Protein AF-A0A2W2FRB0-F1 (afdb_monomer_lite)

Secondary structure (DSSP, 8-state):
------------TT-S----PPPTTPPTT-EEEEEEEEE---SSTTSPPPEEEEEEEEE---HHHHHHHHHHHHHTTSB-HHHHHHHHHHHHHHHHHHHTT-HHHHHHHHHHHHHHHHT--TTTB-HHHHHHHHHHHHHHHHHHHHHHT--S--

Radius of gyration: 20.25 Å; chains: 1; bounding box: 55×35×44 Å

Foldseek 3Di:
DDDDDDDDDQPPDDDPDGDDDPPPPDDAFDKDKDKDWDWDDDPDPVDDIDIDIDIDIDGDHALVNLLVLLVVCCVVVQAPPVLSVVLNVLSVQLVVCVVVLNLVRNLVSLVVSLVSLVPDDRNGHPPVSSVVSNVRSVVVNVVSCVVNVNDPDD

Organism: NCBI:txid2070368

Sequence (154 aa):
MDTLAGAGTIDLANEKDATFTNPADAKTGDTVHLIFEVSDSPSNPMYTSLKTYKRVVLTVVSYADLSTAVQKWADDGHLSANLAKRLLAFVDKAREQTAAGKVQSADSALRAFLNHISNADSKRVSAEAKAALAALATTLQSALREGGGIPADR

InterPro domains:
  IPR048527 Cellulose-bindi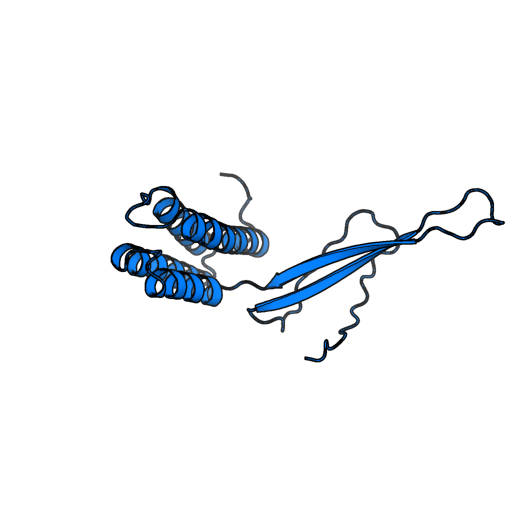ng Sde182, C-terminal domain [PF21027] (11-60)
  IPR054470 FIMAH domain [PF22888] (64-140)

pLDDT: mean 80.03, std 18.52, range [27.97, 98.31]

Structure (mmCIF, N/CA/C/O backbone):
data_AF-A0A2W2FRB0-F1
#
_entry.id   AF-A0A2W2FRB0-F1
#
loop_
_atom_site.group_PDB
_atom_site.id
_atom_site.type_symbol
_atom_site.label_atom_id
_atom_site.label_alt_id
_atom_site.label_comp_id
_atom_site.label_asym_id
_atom_site.label_entity_id
_atom_site.label_seq_id
_atom_site.pdbx_PDB_ins_code
_atom_site.Cartn_x
_atom_site.Cartn_y
_atom_site.Cartn_z
_atom_site.occupancy
_atom_site.B_iso_or_equiv
_atom_site.auth_seq_id
_atom_site.auth_comp_id
_atom_site.auth_asym_id
_atom_site.auth_atom_id
_atom_site.pdbx_PDB_model_num
ATOM 1 N N . MET A 1 1 ? 24.370 -7.596 6.520 1.00 33.62 1 MET A N 1
ATOM 2 C CA . MET A 1 1 ? 23.404 -8.165 5.563 1.00 33.62 1 MET A CA 1
ATOM 3 C C . MET A 1 1 ? 23.900 -7.769 4.198 1.00 33.62 1 MET A C 1
ATOM 5 O O . MET A 1 1 ? 23.993 -6.577 3.932 1.00 33.62 1 MET A O 1
ATOM 9 N N . ASP A 1 2 ? 24.344 -8.761 3.437 1.00 28.16 2 ASP A N 1
ATOM 10 C CA . ASP A 1 2 ? 25.028 -8.559 2.169 1.00 28.16 2 ASP A CA 1
ATOM 11 C C . ASP A 1 2 ? 24.029 -8.177 1.082 1.00 28.16 2 ASP A C 1
ATOM 13 O O . ASP A 1 2 ? 23.063 -8.890 0.811 1.00 28.16 2 ASP A O 1
ATOM 17 N N . THR A 1 3 ? 24.265 -7.020 0.475 1.00 27.97 3 THR A N 1
ATOM 18 C CA . THR A 1 3 ? 23.572 -6.567 -0.725 1.00 27.97 3 THR A CA 1
ATOM 19 C C . THR A 1 3 ? 24.059 -7.421 -1.894 1.00 27.97 3 THR A C 1
ATOM 21 O O . THR A 1 3 ? 25.197 -7.270 -2.338 1.00 27.97 3 THR A O 1
ATOM 24 N N . LEU A 1 4 ? 23.225 -8.329 -2.400 1.00 29.14 4 LEU A N 1
ATOM 25 C CA . LEU A 1 4 ? 23.502 -9.011 -3.664 1.00 29.14 4 LEU A CA 1
ATOM 26 C C . LEU A 1 4 ? 23.280 -8.009 -4.804 1.00 29.14 4 LEU A C 1
ATOM 28 O O . LEU A 1 4 ? 22.154 -7.599 -5.077 1.00 29.14 4 LEU A O 1
ATOM 32 N N . ALA A 1 5 ? 24.368 -7.580 -5.442 1.00 27.97 5 ALA A N 1
ATOM 33 C CA . ALA A 1 5 ? 24.319 -6.731 -6.623 1.00 27.97 5 ALA A CA 1
ATOM 34 C C . ALA A 1 5 ? 23.812 -7.548 -7.822 1.00 27.97 5 ALA A C 1
ATOM 36 O O . ALA A 1 5 ? 24.571 -8.276 -8.457 1.00 27.97 5 ALA A O 1
ATOM 37 N N . GLY A 1 6 ? 22.523 -7.430 -8.134 1.00 33.38 6 GLY A N 1
ATOM 38 C CA . GLY A 1 6 ? 22.012 -7.785 -9.453 1.00 33.38 6 GLY A CA 1
ATOM 39 C C . GLY A 1 6 ? 22.372 -6.672 -10.435 1.00 33.38 6 GLY A C 1
ATOM 40 O O . GLY A 1 6 ? 21.864 -5.561 -10.314 1.00 33.38 6 GLY A O 1
ATOM 41 N N . ALA A 1 7 ? 23.265 -6.945 -11.386 1.00 34.19 7 ALA A N 1
ATOM 42 C CA . ALA A 1 7 ? 23.528 -6.041 -12.500 1.00 34.19 7 ALA A CA 1
ATOM 43 C C . ALA A 1 7 ? 22.535 -6.354 -13.628 1.00 34.19 7 ALA A C 1
ATOM 45 O O . ALA A 1 7 ? 22.689 -7.341 -14.344 1.00 34.19 7 ALA A O 1
ATOM 46 N N . GLY A 1 8 ? 21.496 -5.532 -13.755 1.00 39.41 8 GLY A N 1
ATOM 47 C CA . GLY A 1 8 ? 20.680 -5.458 -14.963 1.00 39.41 8 GLY A CA 1
ATOM 48 C C . GLY A 1 8 ? 21.203 -4.332 -15.846 1.00 39.41 8 GLY A C 1
ATOM 49 O O . GLY A 1 8 ? 21.434 -3.225 -15.361 1.00 39.41 8 GLY A O 1
ATOM 50 N N . THR A 1 9 ? 21.405 -4.597 -17.132 1.00 34.38 9 THR A N 1
ATOM 51 C CA . THR A 1 9 ? 21.722 -3.542 -18.097 1.00 34.38 9 THR A CA 1
ATOM 52 C C . THR A 1 9 ? 20.455 -2.730 -18.345 1.00 34.38 9 THR A C 1
ATOM 54 O O . THR A 1 9 ? 19.494 -3.244 -18.914 1.00 34.38 9 THR A O 1
ATOM 57 N 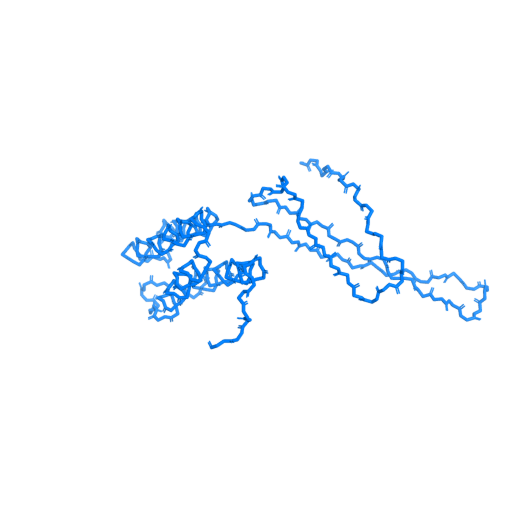N . ILE A 1 10 ? 20.431 -1.469 -17.913 1.00 43.38 10 ILE A N 1
ATOM 58 C CA . ILE A 1 10 ? 19.469 -0.497 -18.435 1.00 43.38 10 ILE A CA 1
ATOM 59 C C . ILE A 1 10 ? 20.053 -0.015 -19.763 1.00 43.38 10 ILE A C 1
ATOM 61 O O . ILE A 1 10 ? 20.961 0.813 -19.778 1.00 43.38 10 ILE A O 1
ATOM 65 N N . ASP A 1 11 ? 19.575 -0.581 -20.869 1.00 43.97 11 ASP A N 1
ATOM 66 C CA . ASP A 1 11 ? 19.958 -0.154 -22.217 1.00 43.97 11 ASP A CA 1
ATOM 67 C C . ASP A 1 11 ? 19.149 1.090 -22.615 1.00 43.97 11 ASP A C 1
ATOM 69 O O . ASP A 1 11 ? 18.214 1.044 -23.409 1.00 43.97 11 ASP A O 1
ATOM 73 N N . LEU A 1 12 ? 19.454 2.208 -21.956 1.00 47.78 12 LEU A N 1
ATOM 74 C CA . LEU A 1 12 ? 18.978 3.541 -22.317 1.00 47.78 12 LEU A CA 1
ATOM 75 C C . LEU A 1 12 ? 20.205 4.411 -22.547 1.00 47.78 12 LEU A C 1
ATOM 77 O O . LEU A 1 12 ? 20.577 5.242 -21.717 1.00 47.78 12 LEU A O 1
ATOM 81 N N . ALA A 1 13 ? 20.893 4.179 -23.661 1.00 44.47 13 ALA A N 1
ATOM 82 C CA . ALA A 1 13 ? 21.951 5.075 -24.087 1.00 44.47 13 ALA A CA 1
ATOM 83 C C . ALA A 1 13 ? 21.342 6.460 -24.393 1.00 44.47 13 ALA A C 1
ATOM 85 O O . ALA A 1 13 ? 20.734 6.664 -25.438 1.00 44.47 13 ALA A O 1
ATOM 86 N N . ASN A 1 14 ? 21.551 7.417 -23.482 1.00 56.47 14 ASN A N 1
ATOM 87 C CA . ASN A 1 14 ? 21.300 8.857 -23.649 1.00 56.47 14 ASN A CA 1
ATOM 88 C C . ASN A 1 14 ? 19.836 9.336 -23.693 1.00 56.47 14 ASN A C 1
ATOM 90 O O . ASN A 1 14 ? 19.564 10.377 -24.295 1.00 56.47 14 ASN A O 1
ATOM 94 N N . GLU A 1 15 ? 18.898 8.661 -23.028 1.00 59.00 15 GLU A N 1
ATOM 95 C CA . GLU 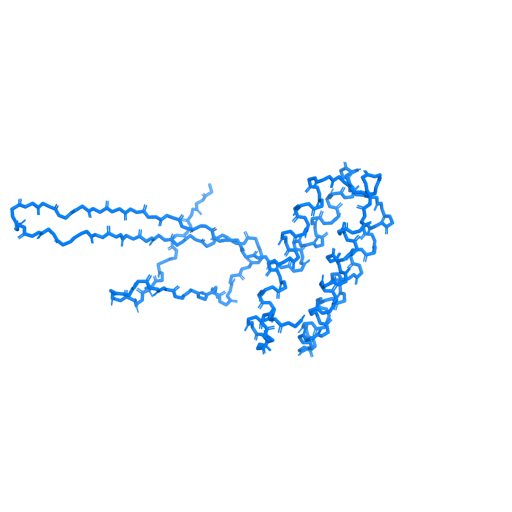A 1 15 ? 17.541 9.202 -22.865 1.00 59.00 15 GLU A CA 1
ATOM 96 C C . GLU A 1 15 ? 17.337 9.855 -21.494 1.00 59.00 15 GLU A C 1
ATOM 98 O O . GLU A 1 15 ? 17.790 9.364 -20.462 1.00 59.00 15 GLU A O 1
ATOM 103 N N . LYS A 1 16 ? 16.648 11.005 -21.489 1.00 64.00 16 LYS A N 1
ATOM 104 C CA . LYS A 1 16 ? 16.302 11.742 -20.261 1.00 64.00 16 LYS A CA 1
ATOM 105 C C . LYS A 1 16 ? 15.250 11.021 -19.410 1.00 64.00 16 LYS A C 1
ATOM 107 O O . LYS A 1 16 ? 15.140 11.303 -18.220 1.00 64.00 16 LYS A O 1
ATOM 112 N N . ASP A 1 17 ? 14.488 10.122 -20.030 1.00 65.88 17 ASP A N 1
ATOM 113 C CA . ASP A 1 17 ? 13.404 9.364 -19.418 1.00 65.88 17 ASP A CA 1
ATOM 114 C C . ASP A 1 17 ? 13.786 7.876 -19.405 1.00 65.88 17 ASP A C 1
ATOM 116 O O . ASP A 1 17 ? 14.324 7.356 -20.380 1.00 65.88 17 ASP A O 1
ATOM 120 N N . ALA A 1 18 ? 13.518 7.186 -18.293 1.00 64.56 18 ALA A N 1
ATOM 121 C CA . ALA A 1 18 ? 13.817 5.768 -18.132 1.00 64.56 18 ALA A CA 1
ATOM 122 C C . ALA A 1 18 ? 12.634 5.029 -17.519 1.00 64.56 18 ALA A C 1
ATOM 124 O O . ALA A 1 18 ? 12.083 5.461 -16.507 1.00 64.56 18 ALA A O 1
ATOM 125 N N . THR A 1 19 ? 12.267 3.893 -18.113 1.00 63.06 19 THR A N 1
ATOM 126 C CA . THR A 1 19 ? 11.247 2.999 -17.555 1.00 63.06 19 THR A CA 1
ATOM 127 C C . THR A 1 19 ? 11.929 1.788 -16.940 1.00 63.06 19 THR A C 1
ATOM 129 O O . THR A 1 19 ? 12.777 1.158 -17.568 1.00 63.06 19 THR A O 1
ATOM 132 N N . PHE A 1 20 ? 11.548 1.452 -15.712 1.00 69.81 20 PHE A N 1
ATOM 133 C CA . PHE A 1 20 ? 12.010 0.258 -15.019 1.00 69.81 20 PHE A CA 1
ATOM 134 C C . PHE A 1 20 ? 10.815 -0.643 -14.726 1.00 69.81 20 PHE A C 1
ATOM 136 O O . PHE A 1 20 ? 9.811 -0.189 -14.183 1.00 69.81 20 PHE A O 1
ATOM 143 N N . THR A 1 21 ? 10.931 -1.921 -15.075 1.00 67.81 21 THR A N 1
ATOM 144 C CA . THR A 1 21 ? 9.956 -2.941 -14.684 1.00 67.81 21 THR A CA 1
ATOM 145 C C . THR A 1 21 ? 10.560 -3.756 -13.555 1.00 67.81 21 THR A C 1
ATOM 147 O O . THR A 1 21 ? 11.685 -4.240 -13.687 1.00 67.81 21 THR A O 1
ATOM 150 N N . ASN A 1 22 ? 9.824 -3.914 -12.453 1.00 68.44 22 ASN A N 1
ATOM 151 C CA . ASN A 1 22 ? 10.261 -4.793 -11.373 1.00 68.44 22 ASN A CA 1
ATOM 152 C C . ASN A 1 22 ? 10.513 -6.211 -11.925 1.00 68.44 22 ASN A C 1
ATOM 154 O O . ASN A 1 22 ? 9.694 -6.700 -12.709 1.00 68.44 22 ASN A O 1
ATOM 158 N N . PRO A 1 23 ? 11.610 -6.878 -11.522 1.00 65.56 23 PRO A N 1
ATOM 159 C CA . PRO A 1 23 ? 11.861 -8.267 -11.884 1.00 65.56 23 PRO A CA 1
ATOM 160 C C . PRO A 1 23 ? 10.657 -9.150 -11.547 1.00 65.56 23 PRO A C 1
ATOM 162 O O . PRO A 1 23 ? 10.000 -8.945 -10.527 1.00 65.56 23 PRO A O 1
ATOM 165 N N . ALA A 1 24 ? 10.364 -10.142 -12.391 1.00 58.66 24 ALA A N 1
ATOM 166 C CA . ALA A 1 24 ? 9.207 -11.021 -12.198 1.00 58.66 24 ALA A CA 1
ATOM 167 C C . ALA A 1 24 ? 9.285 -11.847 -10.899 1.00 58.66 24 ALA A C 1
ATOM 169 O O . ALA A 1 24 ? 8.265 -12.302 -10.387 1.00 58.66 24 ALA A O 1
ATOM 170 N N . ASP A 1 25 ? 10.494 -12.044 -10.377 1.00 65.38 25 ASP A N 1
ATOM 171 C CA . ASP A 1 25 ? 10.788 -12.725 -9.123 1.00 65.38 25 ASP A CA 1
ATOM 172 C C . ASP A 1 25 ? 10.929 -11.774 -7.925 1.00 65.38 25 ASP A C 1
ATOM 174 O O . ASP A 1 25 ? 11.123 -12.256 -6.807 1.00 65.38 25 ASP A O 1
ATOM 178 N N . ALA A 1 26 ? 10.800 -10.456 -8.130 1.00 67.38 26 ALA A N 1
ATOM 179 C CA . ALA A 1 26 ? 10.838 -9.477 -7.054 1.00 67.38 26 ALA A CA 1
ATOM 180 C C . ALA A 1 26 ? 9.676 -9.720 -6.088 1.00 67.38 26 ALA A C 1
ATOM 182 O O . ALA A 1 26 ? 8.497 -9.743 -6.459 1.00 67.38 26 ALA A O 1
ATOM 183 N N . LYS A 1 27 ? 10.021 -9.922 -4.822 1.00 65.00 27 LYS A N 1
ATOM 184 C CA . LYS A 1 27 ? 9.081 -10.252 -3.763 1.00 65.00 27 LYS A CA 1
ATOM 185 C C . LYS A 1 27 ? 8.642 -8.999 -3.039 1.00 65.00 27 LYS A C 1
ATOM 187 O O . LYS A 1 27 ? 9.295 -7.965 -3.018 1.00 65.00 27 LYS A O 1
ATOM 192 N N . THR A 1 28 ? 7.494 -9.130 -2.400 1.00 62.53 28 THR A N 1
ATOM 193 C CA . THR A 1 28 ? 7.006 -8.165 -1.422 1.00 62.53 28 THR A CA 1
ATOM 194 C C . THR A 1 28 ? 8.080 -7.844 -0.381 1.00 62.53 28 THR A C 1
ATOM 196 O O . THR A 1 28 ? 8.661 -8.761 0.197 1.00 62.53 28 THR A O 1
ATOM 199 N N . GLY A 1 29 ? 8.315 -6.554 -0.140 1.00 63.69 29 GLY A N 1
ATOM 200 C CA . GLY A 1 29 ? 9.342 -6.062 0.775 1.00 63.69 29 GLY A CA 1
ATOM 201 C C . GLY A 1 29 ? 10.735 -5.924 0.154 1.00 63.69 29 GLY A C 1
ATOM 202 O O . GLY A 1 29 ? 11.597 -5.302 0.778 1.00 63.69 29 GLY A O 1
ATOM 203 N N . ASP A 1 30 ? 10.959 -6.426 -1.065 1.00 75.06 30 ASP A N 1
ATOM 204 C CA . ASP A 1 30 ? 12.234 -6.239 -1.753 1.00 75.06 30 ASP A CA 1
ATOM 205 C C . ASP A 1 30 ? 12.453 -4.760 -2.081 1.00 75.06 30 ASP A C 1
ATOM 207 O O . ASP A 1 30 ? 11.534 -4.016 -2.446 1.00 75.06 30 ASP A O 1
ATOM 211 N N . THR A 1 31 ? 13.708 -4.332 -1.966 1.00 79.62 31 THR A N 1
ATOM 212 C CA . THR A 1 31 ? 14.136 -2.985 -2.333 1.00 79.62 31 THR A CA 1
ATOM 213 C C . THR A 1 31 ? 14.899 -3.012 -3.644 1.00 79.62 31 THR A C 1
ATOM 215 O O . THR A 1 31 ? 15.950 -3.646 -3.741 1.00 79.62 31 THR A O 1
ATOM 218 N N . VAL A 1 32 ? 14.423 -2.258 -4.628 1.00 78.69 32 VAL A N 1
ATOM 219 C CA . VAL A 1 32 ? 15.145 -2.021 -5.876 1.00 78.69 32 VAL A CA 1
ATOM 220 C C . VAL A 1 32 ? 15.885 -0.693 -5.773 1.00 78.69 32 VAL A C 1
ATOM 222 O O . VAL A 1 32 ? 15.291 0.352 -5.506 1.00 78.69 32 VAL A O 1
ATOM 225 N N . HIS A 1 33 ? 17.194 -0.727 -6.002 1.00 80.44 33 HIS A N 1
ATOM 226 C CA . HIS A 1 33 ? 18.042 0.459 -6.035 1.00 80.44 33 HIS A CA 1
ATOM 227 C C . HIS A 1 33 ? 18.379 0.804 -7.485 1.00 80.44 33 HIS A C 1
ATOM 229 O O . HIS A 1 33 ? 19.115 0.070 -8.138 1.00 80.44 33 HIS A O 1
ATOM 235 N N . LEU A 1 34 ? 17.884 1.941 -7.967 1.00 78.88 34 LEU A N 1
ATOM 236 C CA . LEU A 1 34 ? 18.266 2.498 -9.262 1.00 78.88 34 LEU A CA 1
ATOM 237 C C . LEU A 1 34 ? 19.325 3.578 -9.034 1.00 78.88 34 LEU A C 1
ATOM 239 O O . LEU A 1 34 ? 19.119 4.503 -8.241 1.00 78.88 34 LEU A O 1
ATOM 243 N N . ILE A 1 35 ? 20.469 3.453 -9.703 1.00 82.88 35 ILE A N 1
ATOM 244 C CA . ILE A 1 35 ? 21.559 4.431 -9.646 1.00 82.88 35 ILE A CA 1
ATOM 245 C C . ILE A 1 35 ? 21.682 5.065 -11.025 1.00 82.88 35 ILE A C 1
ATOM 247 O O . ILE A 1 35 ? 22.006 4.389 -11.996 1.00 82.88 35 ILE A O 1
ATOM 251 N N . PHE A 1 36 ? 21.439 6.368 -11.088 1.00 78.81 36 PHE A N 1
ATOM 252 C CA . PHE A 1 36 ? 21.613 7.171 -12.289 1.00 78.81 36 PHE A CA 1
ATOM 253 C C . PHE A 1 36 ? 22.937 7.918 -12.190 1.00 78.81 36 PHE A C 1
ATOM 255 O O . PHE A 1 36 ? 23.128 8.698 -11.254 1.00 78.81 36 PHE A O 1
ATOM 262 N N . GLU A 1 37 ? 23.836 7.680 -13.139 1.00 82.38 37 GLU A N 1
ATOM 263 C CA . GLU A 1 37 ? 25.012 8.516 -13.370 1.00 82.38 37 GLU A CA 1
ATOM 264 C C . GLU A 1 37 ? 24.666 9.532 -14.460 1.00 82.38 37 GLU A C 1
ATOM 266 O O . GLU A 1 37 ? 24.248 9.163 -15.554 1.00 82.38 37 GLU A O 1
ATOM 271 N N . VAL A 1 38 ? 24.838 10.814 -14.158 1.00 77.44 38 VAL A N 1
ATOM 272 C CA . VAL A 1 38 ? 24.737 11.901 -15.130 1.00 77.44 38 VAL A CA 1
ATOM 273 C C . VAL A 1 38 ? 26.124 12.501 -15.276 1.00 77.44 38 VAL A C 1
ATOM 275 O O . VAL A 1 38 ? 26.671 13.020 -14.301 1.00 77.44 38 VAL A O 1
ATOM 278 N N . SER A 1 39 ? 26.692 12.425 -16.475 1.00 79.56 39 SER A N 1
ATOM 279 C CA . SER A 1 39 ? 27.949 13.087 -16.817 1.00 79.56 39 SER A CA 1
ATOM 280 C C . SER A 1 39 ? 27.692 14.320 -17.673 1.00 79.56 39 SER A C 1
ATOM 282 O O . SER A 1 39 ? 26.844 14.280 -18.567 1.00 79.56 39 SER A O 1
ATOM 284 N N . ASP A 1 40 ? 28.439 15.397 -17.450 1.00 79.06 40 ASP A N 1
ATOM 285 C CA . ASP A 1 40 ? 28.498 16.480 -18.427 1.00 79.06 40 ASP A CA 1
ATOM 286 C C . ASP A 1 40 ? 29.397 16.112 -19.624 1.00 79.06 40 ASP A C 1
ATOM 288 O O . ASP A 1 40 ? 30.206 15.182 -19.581 1.00 79.06 40 ASP A O 1
ATOM 292 N N . SER A 1 41 ? 29.219 16.842 -20.727 1.00 76.69 41 SER A N 1
ATOM 293 C CA . SER A 1 41 ? 30.129 16.812 -21.872 1.00 76.69 41 SER A CA 1
ATOM 294 C C . SER A 1 41 ? 30.887 18.140 -21.888 1.00 76.69 41 SER A C 1
ATOM 296 O O . SER A 1 41 ? 30.365 19.116 -22.441 1.00 76.69 41 SER A O 1
ATOM 298 N N . PRO A 1 42 ? 32.069 18.233 -21.250 1.00 72.56 42 PRO A N 1
ATOM 299 C CA . PRO A 1 42 ? 32.785 19.495 -21.134 1.00 72.56 42 PRO A CA 1
ATOM 300 C C . PRO A 1 42 ? 33.155 20.029 -22.521 1.00 72.56 42 PRO A C 1
ATOM 302 O O . PRO A 1 42 ? 33.634 19.300 -23.388 1.00 72.56 42 PRO A O 1
ATOM 305 N N . SER A 1 43 ? 32.945 21.328 -22.736 1.00 74.56 43 SER A N 1
ATOM 306 C CA . SER A 1 43 ? 33.231 21.996 -24.014 1.00 74.56 43 SER A CA 1
ATOM 307 C C . SER A 1 43 ? 34.727 22.112 -24.322 1.00 74.56 43 SER A C 1
ATOM 309 O O . SER A 1 43 ? 35.104 22.321 -25.473 1.00 74.56 43 SER A O 1
ATOM 311 N N . ASN A 1 44 ? 35.584 21.967 -23.307 1.00 73.31 44 ASN A N 1
ATOM 312 C CA . ASN A 1 44 ? 37.031 21.914 -23.452 1.00 73.31 44 ASN A CA 1
ATOM 313 C C . ASN A 1 44 ? 37.537 20.519 -23.026 1.00 73.31 44 ASN A C 1
ATOM 315 O O . ASN A 1 44 ? 37.380 20.157 -21.858 1.00 73.31 44 ASN A O 1
ATOM 319 N N . PRO A 1 45 ? 38.184 19.761 -23.933 1.00 71.12 45 PRO A N 1
ATOM 320 C CA . PRO A 1 45 ? 38.650 18.398 -23.675 1.00 71.12 45 PRO A CA 1
ATOM 321 C C . PRO A 1 45 ? 39.802 18.307 -22.658 1.00 71.12 45 PRO A C 1
ATOM 323 O O . PRO A 1 45 ? 40.177 17.203 -22.274 1.00 71.12 45 PRO A O 1
ATOM 326 N N . MET A 1 46 ? 40.375 19.433 -22.211 1.00 76.19 46 MET A N 1
ATOM 327 C CA . MET A 1 46 ? 41.324 19.453 -21.089 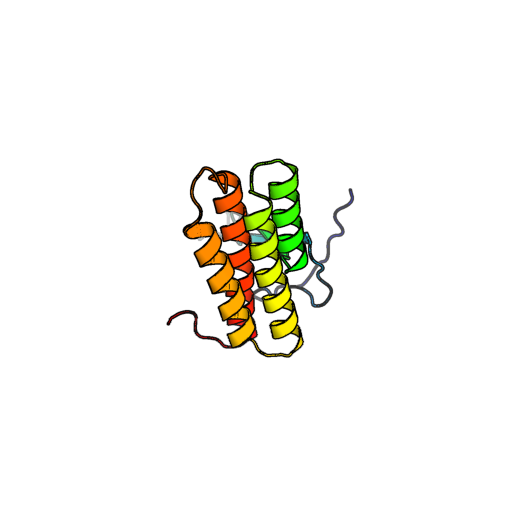1.00 76.19 46 MET A CA 1
ATOM 328 C C . MET A 1 46 ? 40.663 19.270 -19.715 1.00 76.19 46 MET A C 1
ATOM 330 O O . MET A 1 46 ? 41.376 19.001 -18.749 1.00 76.19 46 MET A O 1
ATOM 334 N N . TYR A 1 47 ? 39.341 19.424 -19.596 1.00 66.19 47 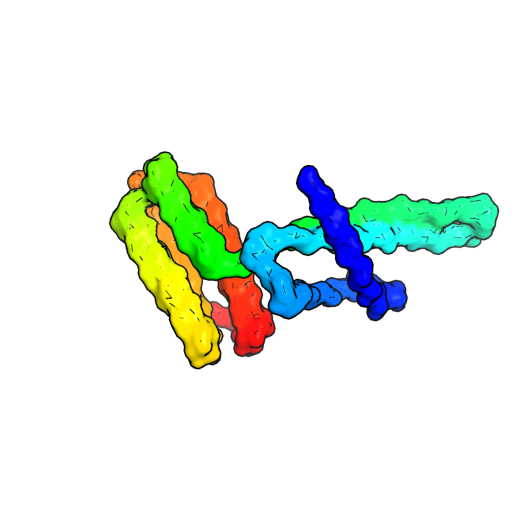TYR A N 1
ATOM 335 C CA . TYR A 1 47 ? 38.635 19.199 -18.335 1.00 66.19 47 TYR A CA 1
ATOM 336 C C . TYR A 1 47 ? 38.029 17.800 -18.280 1.00 66.19 47 TYR A C 1
ATOM 338 O O . TYR A 1 47 ? 37.488 17.291 -19.261 1.00 66.19 47 TYR A O 1
ATOM 346 N N . THR A 1 48 ? 38.095 17.185 -17.103 1.00 75.31 48 THR A N 1
ATOM 347 C CA . THR A 1 48 ? 37.419 15.922 -16.814 1.00 75.31 48 THR A CA 1
ATOM 348 C C . THR A 1 48 ? 35.913 16.139 -16.727 1.00 75.31 48 THR A C 1
ATOM 350 O O . THR A 1 48 ? 35.461 17.120 -16.139 1.00 75.31 48 THR A O 1
ATOM 353 N N . SER A 1 49 ? 35.138 15.192 -17.257 1.00 78.56 49 SER A N 1
ATOM 354 C CA . SER A 1 49 ? 33.683 15.184 -17.104 1.00 78.56 49 SER A CA 1
ATOM 355 C C . SER A 1 49 ? 33.290 15.133 -15.624 1.00 78.56 49 SER A C 1
ATOM 357 O O . SER A 1 49 ? 33.755 14.253 -14.887 1.00 78.56 49 SER A O 1
ATOM 359 N N . LEU A 1 50 ? 32.402 16.024 -15.197 1.00 79.69 50 LEU A N 1
ATOM 360 C CA . LEU A 1 50 ? 31.743 15.963 -13.903 1.00 79.69 50 LEU A CA 1
ATOM 361 C C . LEU A 1 50 ? 30.684 14.866 -13.927 1.00 79.69 50 LEU A C 1
ATOM 363 O O . LEU A 1 50 ? 29.795 14.863 -14.773 1.00 79.69 50 LEU A O 1
ATOM 367 N N . LYS A 1 51 ? 30.760 13.960 -12.951 1.00 82.06 51 LYS A N 1
ATOM 368 C CA . LYS A 1 51 ? 29.768 12.904 -12.738 1.00 82.06 51 LYS A CA 1
ATOM 369 C C . LYS A 1 51 ? 28.925 13.219 -11.511 1.00 82.06 51 LYS A C 1
ATOM 371 O O . LYS A 1 51 ? 29.461 13.459 -10.431 1.00 82.06 51 LYS A O 1
ATOM 376 N N . THR A 1 52 ? 27.609 13.169 -11.664 1.00 81.25 52 THR A N 1
ATOM 377 C CA . THR A 1 52 ? 26.643 13.256 -10.568 1.00 81.25 52 THR A CA 1
ATOM 378 C C . THR A 1 52 ? 25.872 11.954 -10.472 1.00 81.25 52 THR A C 1
ATOM 380 O O . THR A 1 52 ? 25.345 11.474 -11.470 1.00 81.25 52 THR A O 1
ATOM 383 N N . TYR A 1 53 ? 25.749 11.414 -9.261 1.00 83.00 53 TYR A N 1
ATOM 384 C CA . TYR A 1 53 ? 24.965 10.210 -9.013 1.00 83.00 53 TYR A CA 1
ATOM 385 C C . TYR A 1 53 ? 23.661 10.550 -8.294 1.00 83.00 53 TYR A C 1
ATOM 387 O O . TYR A 1 53 ? 23.649 11.312 -7.321 1.00 83.00 53 TYR A O 1
ATOM 395 N N . LYS A 1 54 ? 22.557 9.954 -8.738 1.00 80.44 54 LYS A N 1
ATOM 396 C CA . LYS A 1 54 ? 21.269 9.981 -8.039 1.00 80.44 54 LYS A CA 1
ATOM 397 C C . LYS A 1 54 ? 20.824 8.556 -7.756 1.00 80.44 54 LYS A C 1
ATOM 399 O O . LYS A 1 54 ? 20.813 7.715 -8.647 1.00 80.44 54 LYS A O 1
ATOM 404 N N . ARG A 1 55 ? 20.453 8.294 -6.502 1.00 82.00 55 ARG A N 1
ATOM 405 C CA . ARG A 1 55 ? 19.922 7.001 -6.066 1.00 82.00 55 ARG A CA 1
ATOM 406 C C . ARG A 1 55 ? 18.420 7.112 -5.855 1.00 82.00 55 ARG A C 1
ATOM 408 O O . ARG A 1 55 ? 17.988 7.909 -5.025 1.00 82.00 55 ARG A O 1
ATOM 415 N N . VAL A 1 56 ? 17.659 6.274 -6.545 1.00 78.56 56 VAL A N 1
ATOM 416 C CA . VAL A 1 56 ? 16.235 6.045 -6.291 1.00 78.56 56 VAL A CA 1
ATOM 417 C C . VAL A 1 56 ? 16.099 4.686 -5.614 1.00 78.56 56 VAL A C 1
ATOM 419 O O . VAL A 1 56 ? 16.684 3.704 -6.066 1.00 78.56 56 VAL A O 1
ATOM 422 N N . VAL A 1 57 ? 15.369 4.640 -4.502 1.00 79.38 57 VAL A N 1
ATOM 423 C CA . VAL A 1 57 ? 15.079 3.401 -3.771 1.00 79.38 57 VAL A CA 1
ATOM 424 C C . VAL A 1 57 ? 13.584 3.153 -3.882 1.00 79.38 57 VAL A C 1
ATOM 426 O O . VAL A 1 57 ? 12.790 3.981 -3.441 1.00 79.38 57 VAL A O 1
ATOM 429 N N . LEU A 1 58 ? 13.219 2.038 -4.502 1.00 74.19 58 LEU A N 1
ATOM 430 C CA . LEU A 1 58 ? 11.843 1.586 -4.664 1.00 74.19 58 LEU A CA 1
ATOM 431 C C . LEU A 1 58 ? 11.621 0.387 -3.748 1.00 74.19 58 LEU A C 1
ATOM 433 O O . LEU A 1 58 ? 12.499 -0.464 -3.627 1.00 74.19 58 LEU A O 1
ATOM 437 N N . THR A 1 59 ? 10.449 0.296 -3.132 1.00 73.38 59 THR A N 1
ATOM 438 C CA . THR A 1 59 ? 10.049 -0.877 -2.348 1.00 73.38 59 THR A CA 1
ATOM 439 C C . THR A 1 59 ? 8.887 -1.555 -3.047 1.00 73.38 59 THR A C 1
ATOM 441 O O . THR A 1 59 ? 7.893 -0.905 -3.377 1.00 73.38 59 THR A O 1
ATOM 444 N N . VAL A 1 60 ? 9.013 -2.858 -3.281 1.00 73.94 60 VAL A N 1
ATOM 445 C CA . VAL A 1 60 ? 7.940 -3.672 -3.846 1.00 73.94 60 VAL A CA 1
ATOM 446 C C . VAL A 1 60 ? 6.872 -3.860 -2.777 1.00 73.94 60 VAL A C 1
ATOM 448 O O . VAL A 1 60 ? 7.123 -4.498 -1.756 1.00 73.94 60 VAL A O 1
ATOM 451 N N . VAL A 1 61 ? 5.682 -3.304 -3.013 1.00 74.75 61 VAL A N 1
ATOM 452 C CA . VAL A 1 61 ? 4.545 -3.415 -2.091 1.00 74.75 61 VAL A CA 1
ATOM 453 C C . VAL A 1 61 ? 3.523 -4.437 -2.574 1.00 74.75 61 VAL A C 1
ATOM 455 O O . VAL A 1 61 ? 3.271 -4.558 -3.773 1.00 74.75 61 VAL A O 1
ATOM 458 N N . SER A 1 62 ? 2.882 -5.146 -1.646 1.00 83.75 62 SER A N 1
ATOM 459 C CA . SER A 1 62 ? 1.755 -6.035 -1.956 1.00 83.75 62 SER A CA 1
ATOM 460 C C . SER A 1 62 ? 0.569 -5.864 -1.010 1.00 83.75 62 SER A C 1
ATOM 462 O O . SER A 1 62 ? 0.632 -5.178 0.010 1.00 83.75 62 SER A O 1
ATOM 464 N N . TYR A 1 63 ? -0.537 -6.542 -1.328 1.00 89.19 63 TYR A N 1
ATOM 465 C CA . TYR A 1 63 ? -1.680 -6.642 -0.419 1.00 89.19 63 TYR A CA 1
ATOM 466 C C . TYR A 1 63 ? -1.294 -7.214 0.953 1.00 89.19 63 TYR A C 1
ATOM 468 O O . TYR A 1 63 ? -1.904 -6.838 1.949 1.00 89.19 63 TYR A O 1
ATOM 476 N N . ALA A 1 64 ? -0.276 -8.082 1.026 1.00 86.56 64 ALA A N 1
ATOM 477 C CA . ALA A 1 64 ? 0.201 -8.620 2.297 1.00 86.56 64 ALA A CA 1
ATOM 478 C C . ALA A 1 64 ? 0.856 -7.538 3.169 1.00 86.56 64 ALA A C 1
ATOM 480 O O . ALA A 1 64 ? 0.650 -7.546 4.383 1.00 86.56 64 ALA A O 1
ATOM 481 N N . ASP A 1 65 ? 1.564 -6.572 2.574 1.00 86.94 65 ASP A N 1
ATOM 482 C CA . ASP A 1 65 ? 2.120 -5.434 3.320 1.00 86.94 65 ASP A CA 1
ATOM 483 C C . ASP A 1 65 ? 1.019 -4.540 3.860 1.00 86.94 65 ASP A C 1
ATOM 485 O O . ASP A 1 65 ? 1.066 -4.129 5.017 1.00 86.94 65 ASP A O 1
ATOM 489 N N . LEU A 1 66 ? 0.001 -4.260 3.040 1.00 93.00 66 LEU A N 1
ATOM 490 C CA . LEU A 1 66 ? -1.123 -3.440 3.470 1.00 93.00 66 LEU A CA 1
ATOM 491 C C . LEU A 1 66 ? -1.887 -4.121 4.613 1.00 93.00 66 LEU A C 1
ATOM 493 O O . LEU A 1 66 ? -2.188 -3.468 5.610 1.00 93.00 66 LEU A O 1
ATOM 497 N N . SER A 1 67 ? -2.138 -5.431 4.522 1.00 94.12 67 SER A N 1
ATOM 498 C CA . SER A 1 67 ? -2.750 -6.200 5.615 1.00 94.12 67 SER A CA 1
ATOM 499 C C . SER A 1 67 ? -1.882 -6.213 6.875 1.00 94.12 67 SER A C 1
ATOM 501 O O . SER A 1 67 ? -2.388 -5.950 7.965 1.00 94.12 67 SER A O 1
ATOM 503 N N . THR A 1 68 ? -0.575 -6.453 6.734 1.00 94.00 68 THR A N 1
ATOM 504 C CA . THR A 1 68 ? 0.385 -6.432 7.851 1.00 94.00 68 THR A CA 1
ATOM 505 C C . THR A 1 68 ? 0.420 -5.064 8.524 1.00 94.00 68 THR A C 1
ATOM 507 O O . THR A 1 68 ? 0.386 -4.980 9.748 1.00 94.00 68 THR A O 1
ATOM 510 N N . ALA A 1 69 ? 0.429 -3.982 7.746 1.00 93.94 69 ALA A N 1
ATOM 511 C CA . ALA A 1 69 ? 0.412 -2.625 8.269 1.00 93.94 69 ALA A CA 1
ATOM 512 C C . ALA A 1 69 ? -0.896 -2.321 9.012 1.00 93.94 69 ALA A C 1
ATOM 514 O O . ALA A 1 69 ? -0.857 -1.738 10.092 1.00 93.94 69 ALA A O 1
ATOM 515 N N . VAL A 1 70 ? -2.052 -2.737 8.475 1.00 97.31 70 VAL A N 1
ATOM 516 C CA . VAL A 1 70 ? -3.345 -2.576 9.161 1.00 97.31 70 VAL A CA 1
ATOM 517 C C . VAL A 1 70 ? -3.337 -3.305 10.503 1.00 97.31 70 VAL A C 1
ATOM 519 O O . VAL A 1 70 ? -3.758 -2.724 11.501 1.00 97.31 70 VAL A O 1
ATOM 522 N N . GLN A 1 71 ? -2.841 -4.545 10.536 1.00 97.25 71 GLN A N 1
ATOM 523 C CA . GLN A 1 71 ? -2.773 -5.328 11.767 1.00 97.25 71 GLN A CA 1
ATOM 524 C C . GLN A 1 71 ? -1.813 -4.694 12.776 1.00 97.25 71 GLN A C 1
ATOM 526 O O . GLN A 1 71 ? -2.207 -4.451 13.910 1.00 97.25 71 GLN A O 1
ATOM 531 N N . LYS A 1 72 ? -0.607 -4.316 12.341 1.00 96.31 72 LYS A N 1
ATOM 532 C CA . LYS A 1 72 ? 0.383 -3.647 13.189 1.00 96.31 72 LYS A CA 1
ATOM 533 C C . LYS A 1 72 ? -0.180 -2.378 13.831 1.00 96.31 72 LYS A C 1
ATOM 535 O O . LYS A 1 72 ? -0.109 -2.220 15.041 1.00 96.31 72 LYS A O 1
ATOM 540 N N . TRP A 1 73 ? -0.793 -1.491 13.045 1.00 97.38 73 TRP A N 1
ATOM 541 C CA . TRP A 1 73 ? -1.374 -0.262 13.592 1.00 97.38 73 TRP A CA 1
ATOM 542 C C . TRP A 1 73 ? -2.540 -0.524 14.550 1.00 97.38 73 TRP A C 1
ATOM 544 O O . TRP A 1 73 ? -2.795 0.297 15.433 1.00 97.38 73 TRP A O 1
ATOM 554 N N . ALA A 1 74 ? -3.260 -1.635 14.375 1.00 96.94 74 ALA A N 1
ATOM 555 C CA . ALA A 1 74 ? -4.296 -2.054 15.310 1.00 96.94 74 ALA A CA 1
ATOM 556 C C . ALA A 1 74 ? -3.701 -2.562 16.627 1.00 96.94 74 ALA A C 1
ATOM 558 O O . ALA A 1 74 ? -4.158 -2.150 17.692 1.00 96.94 74 ALA A O 1
ATOM 559 N N . ASP A 1 75 ? -2.664 -3.396 16.546 1.00 96.38 75 ASP A N 1
ATOM 560 C CA . ASP A 1 75 ? -1.964 -3.962 17.701 1.00 96.38 75 ASP A CA 1
ATOM 561 C C . ASP A 1 75 ? -1.257 -2.867 18.521 1.00 96.38 75 ASP A C 1
ATOM 563 O O . ASP A 1 75 ? -1.309 -2.881 19.750 1.00 96.38 75 ASP A O 1
ATOM 567 N N . ASP A 1 76 ? -0.705 -1.855 17.845 1.00 96.62 76 ASP A N 1
ATOM 568 C CA . ASP A 1 76 ? -0.069 -0.683 18.461 1.00 96.62 76 ASP A CA 1
ATOM 569 C C . ASP A 1 76 ? -1.094 0.333 19.026 1.00 96.62 76 ASP A C 1
ATOM 571 O O . ASP A 1 76 ? -0.725 1.374 19.569 1.00 96.62 76 ASP A O 1
ATOM 575 N N . GLY A 1 77 ? -2.403 0.078 18.891 1.00 95.25 77 GLY A N 1
ATOM 576 C CA . GLY A 1 77 ? -3.472 0.935 19.425 1.00 95.25 77 GLY A CA 1
ATOM 577 C C . GLY A 1 77 ? -3.725 2.228 18.640 1.00 95.25 77 GLY A C 1
ATOM 578 O O . GLY A 1 77 ? -4.565 3.042 19.028 1.00 95.25 77 GLY A O 1
ATOM 579 N N . HIS A 1 78 ? -3.050 2.420 17.508 1.00 96.81 78 HIS A N 1
ATOM 580 C CA . HIS A 1 78 ? -3.236 3.570 16.620 1.00 96.81 78 HIS A CA 1
ATOM 581 C C . HIS A 1 78 ? -4.415 3.416 15.656 1.00 96.81 78 HIS A C 1
ATOM 583 O O . HIS A 1 78 ? -4.768 4.368 14.958 1.00 96.81 78 HIS A O 1
ATOM 589 N N . LEU A 1 79 ? -5.023 2.233 15.601 1.00 97.25 79 LEU A N 1
ATOM 590 C CA . LEU A 1 79 ? -6.160 1.911 14.757 1.00 97.25 79 LEU A CA 1
ATOM 591 C C . LEU A 1 79 ? -7.179 1.092 15.552 1.00 97.25 79 LEU A C 1
ATOM 593 O O . LEU A 1 79 ? -6.881 0.028 16.081 1.00 97.25 79 LEU A O 1
ATOM 597 N N . SER A 1 80 ? -8.424 1.559 15.613 1.00 97.12 80 SER A N 1
ATOM 598 C CA . SER A 1 80 ? -9.484 0.815 16.304 1.00 97.12 80 SER A CA 1
ATOM 599 C C . SER A 1 80 ? -9.728 -0.553 15.652 1.00 97.12 80 SER A C 1
ATOM 601 O O . SER A 1 80 ? -9.853 -0.645 14.429 1.00 97.12 80 SER A O 1
ATOM 603 N N . ALA A 1 81 ? -9.903 -1.605 16.458 1.00 95.50 81 ALA A N 1
ATOM 604 C CA . ALA A 1 81 ? -10.102 -2.978 15.973 1.00 95.50 81 ALA A CA 1
ATOM 605 C C . ALA A 1 81 ? -11.266 -3.114 14.968 1.00 95.50 81 ALA A C 1
ATOM 607 O O . ALA A 1 81 ? -11.166 -3.818 13.963 1.00 95.50 81 ALA A O 1
ATOM 608 N N . ASN A 1 82 ? -12.363 -2.377 15.187 1.00 96.06 82 ASN A N 1
ATOM 609 C CA . ASN A 1 82 ? -13.504 -2.356 14.266 1.00 96.06 82 ASN A CA 1
ATOM 610 C C . ASN A 1 82 ? -13.153 -1.743 12.904 1.00 96.06 82 ASN A C 1
ATOM 612 O O . ASN A 1 82 ? -13.652 -2.201 11.874 1.00 96.06 82 ASN A O 1
ATOM 616 N N . LEU A 1 83 ? -12.322 -0.694 12.883 1.00 97.12 83 LEU A N 1
ATOM 617 C CA . LEU A 1 83 ? -11.841 -0.118 11.633 1.00 97.12 83 LEU A CA 1
ATOM 618 C C . LEU A 1 83 ? -10.834 -1.058 10.965 1.00 97.12 83 LEU A C 1
ATOM 620 O O . LEU A 1 83 ? -10.989 -1.318 9.778 1.00 97.12 83 LEU A O 1
ATOM 624 N N . ALA A 1 84 ? -9.894 -1.632 11.720 1.00 97.62 84 ALA A N 1
ATOM 625 C CA . ALA A 1 84 ? -8.920 -2.601 11.220 1.00 97.62 84 ALA A CA 1
ATOM 626 C C . ALA A 1 84 ? -9.594 -3.787 10.515 1.00 97.62 84 ALA A C 1
ATOM 628 O O . ALA A 1 84 ? -9.313 -4.046 9.349 1.00 97.62 84 ALA A O 1
ATOM 629 N N . LYS A 1 85 ? -10.583 -4.425 11.157 1.00 97.81 85 LYS A N 1
ATOM 630 C CA . LYS A 1 85 ? -11.362 -5.526 10.564 1.00 97.81 85 LYS A CA 1
ATOM 631 C C . LYS A 1 85 ? -12.010 -5.135 9.233 1.00 97.81 85 LYS A C 1
ATOM 633 O O . LYS A 1 85 ? -12.037 -5.924 8.291 1.00 97.81 85 LYS A O 1
ATOM 638 N N . ARG A 1 86 ? -12.547 -3.915 9.145 1.00 97.62 86 ARG A N 1
ATOM 639 C CA . ARG A 1 86 ? -13.196 -3.417 7.926 1.00 97.62 86 ARG A CA 1
ATOM 640 C C . ARG A 1 86 ? -12.184 -3.092 6.829 1.00 97.62 86 ARG A C 1
ATOM 642 O O . ARG A 1 86 ? -12.453 -3.376 5.668 1.00 97.62 86 ARG A O 1
ATOM 649 N N . LEU A 1 87 ? -11.040 -2.517 7.195 1.00 98.06 87 LEU A N 1
ATOM 650 C CA . LEU A 1 87 ? -9.942 -2.246 6.274 1.00 98.06 87 LEU A CA 1
ATOM 651 C C . LEU A 1 87 ? -9.377 -3.550 5.702 1.00 98.06 87 LEU A C 1
ATOM 653 O O . LEU A 1 87 ? -9.303 -3.666 4.483 1.00 98.06 87 LEU A O 1
ATOM 657 N N . LEU A 1 88 ? -9.103 -4.555 6.541 1.00 98.06 88 LEU A N 1
ATOM 658 C CA . LEU A 1 88 ? -8.657 -5.885 6.104 1.00 98.06 88 LEU A CA 1
ATOM 659 C C . LEU A 1 88 ? -9.633 -6.526 5.110 1.00 98.06 88 LEU A C 1
ATOM 661 O O . LEU A 1 88 ? -9.204 -7.015 4.073 1.00 98.06 88 LEU A O 1
ATOM 665 N N . ALA A 1 89 ? -10.945 -6.418 5.345 1.00 98.06 89 ALA A N 1
ATOM 666 C CA . ALA A 1 89 ? -11.943 -6.932 4.405 1.00 98.06 89 ALA A CA 1
ATOM 667 C C . ALA A 1 89 ? -11.866 -6.274 3.011 1.00 98.06 89 ALA A C 1
ATOM 669 O O . ALA A 1 89 ? -12.131 -6.929 2.002 1.00 98.06 89 ALA A O 1
ATOM 670 N N . PHE A 1 90 ? -11.497 -4.989 2.922 1.00 98.00 90 PHE A N 1
ATOM 671 C CA . PHE A 1 90 ? -11.251 -4.350 1.626 1.00 98.00 90 PHE A CA 1
ATOM 672 C C . PHE A 1 90 ? -9.953 -4.831 0.980 1.00 98.00 90 PHE A C 1
ATOM 674 O O . PHE A 1 90 ? -9.935 -5.008 -0.237 1.00 98.00 90 PHE A O 1
ATOM 681 N N . VAL A 1 91 ? -8.898 -5.061 1.768 1.00 96.75 91 VAL A N 1
ATOM 682 C CA . VAL A 1 91 ? -7.625 -5.597 1.262 1.00 96.75 91 VAL A CA 1
ATOM 683 C C . VAL A 1 91 ? -7.816 -7.008 0.705 1.00 96.75 91 VAL A C 1
ATOM 685 O O . VAL A 1 91 ? -7.408 -7.274 -0.424 1.00 96.75 91 VAL A O 1
ATOM 688 N N . ASP A 1 92 ? -8.512 -7.881 1.437 1.00 95.44 92 ASP A N 1
ATOM 689 C CA . ASP A 1 92 ? -8.831 -9.240 0.988 1.00 95.44 92 ASP A CA 1
ATOM 690 C C . ASP A 1 92 ? -9.667 -9.227 -0.287 1.00 95.44 92 ASP A C 1
ATOM 692 O O . ASP A 1 92 ? -9.320 -9.892 -1.264 1.00 95.44 92 ASP A O 1
ATOM 696 N N . LYS A 1 93 ? -10.711 -8.389 -0.327 1.00 95.94 93 LYS A N 1
ATOM 697 C CA . LYS A 1 93 ? -11.521 -8.218 -1.532 1.00 95.94 93 LYS A CA 1
ATOM 698 C C . LYS A 1 93 ? -10.675 -7.736 -2.709 1.00 95.94 93 LYS A C 1
ATOM 700 O O . LYS A 1 93 ? -10.818 -8.270 -3.803 1.00 95.94 93 LYS A O 1
ATOM 705 N N . ALA A 1 94 ? -9.802 -6.747 -2.517 1.00 93.62 94 ALA A N 1
ATOM 706 C CA . ALA A 1 94 ? -8.936 -6.256 -3.585 1.00 93.62 94 ALA A CA 1
ATOM 707 C C . ALA A 1 94 ? -8.032 -7.375 -4.122 1.00 93.62 94 ALA A C 1
ATOM 709 O O . ALA A 1 94 ? -7.994 -7.604 -5.328 1.00 93.62 94 ALA A O 1
ATOM 710 N N . ARG A 1 95 ? -7.391 -8.130 -3.224 1.00 91.38 95 ARG A N 1
ATOM 711 C CA . ARG A 1 95 ? -6.534 -9.273 -3.560 1.00 91.38 95 ARG A CA 1
ATOM 712 C C . ARG A 1 95 ? -7.277 -10.346 -4.358 1.00 91.38 95 ARG A C 1
ATOM 714 O O . ARG A 1 95 ? -6.776 -10.789 -5.389 1.00 91.38 95 ARG A O 1
ATOM 721 N N . GLU A 1 96 ? -8.466 -10.748 -3.912 1.00 90.25 96 GLU A N 1
ATOM 722 C CA . GLU A 1 96 ? -9.297 -11.748 -4.597 1.00 90.25 96 GLU A CA 1
ATOM 723 C C . GLU A 1 96 ? -9.710 -11.294 -5.999 1.00 90.25 96 GLU A C 1
ATOM 725 O O . GLU A 1 96 ? -9.647 -12.069 -6.953 1.00 90.25 96 GLU A O 1
ATOM 730 N N . GLN A 1 97 ? -10.113 -10.028 -6.148 1.00 91.25 97 GLN A N 1
ATOM 731 C CA . GLN A 1 97 ? -10.496 -9.486 -7.451 1.00 91.25 97 GLN A CA 1
ATOM 732 C C . GLN A 1 97 ? -9.296 -9.392 -8.399 1.00 91.25 97 GLN A C 1
ATOM 734 O O . GLN A 1 97 ? -9.440 -9.717 -9.576 1.00 91.25 97 GLN A O 1
ATOM 739 N N . THR A 1 98 ? -8.114 -9.026 -7.898 1.00 86.88 98 THR A N 1
ATOM 740 C CA . THR A 1 98 ? -6.872 -9.031 -8.686 1.00 86.88 98 THR A CA 1
ATOM 741 C C . THR A 1 98 ? -6.514 -10.439 -9.149 1.00 86.88 98 THR A C 1
ATOM 743 O O . THR A 1 98 ? -6.262 -10.637 -10.334 1.00 86.88 98 THR A O 1
ATOM 746 N N . ALA A 1 99 ? -6.577 -11.436 -8.261 1.00 82.50 99 ALA A N 1
ATOM 747 C CA . ALA A 1 99 ? -6.334 -12.837 -8.616 1.00 82.50 99 ALA A CA 1
ATOM 748 C C . ALA A 1 99 ? -7.338 -13.370 -9.657 1.00 82.50 99 ALA A C 1
ATOM 750 O O . ALA A 1 99 ? -6.995 -14.215 -10.479 1.00 82.50 99 ALA A O 1
ATOM 751 N N . ALA A 1 100 ? -8.566 -12.845 -9.659 1.00 84.31 100 ALA A N 1
ATOM 752 C CA . ALA A 1 100 ? -9.589 -13.158 -10.653 1.00 84.31 100 ALA A CA 1
ATOM 753 C C . ALA A 1 100 ? -9.463 -12.352 -11.967 1.00 84.31 100 ALA A C 1
ATOM 755 O O . ALA A 1 100 ? -10.354 -12.444 -12.812 1.00 84.31 100 ALA A O 1
ATOM 756 N N . GLY A 1 101 ? -8.427 -11.517 -12.131 1.00 84.44 101 GLY A N 1
ATOM 757 C CA . GLY A 1 101 ? -8.251 -10.637 -13.295 1.00 84.44 101 GLY A CA 1
ATOM 758 C C . GLY A 1 101 ? -9.249 -9.472 -13.368 1.00 84.44 101 GLY A C 1
ATOM 759 O O . GLY A 1 101 ? -9.344 -8.783 -14.381 1.00 84.44 101 GLY A O 1
ATOM 760 N N . LYS A 1 102 ? -10.015 -9.222 -12.300 1.00 88.31 102 LYS A N 1
ATOM 761 C CA . LYS A 1 102 ? -11.064 -8.194 -12.229 1.00 88.31 102 LYS A CA 1
ATOM 762 C C . LYS A 1 102 ? -10.500 -6.875 -11.711 1.00 88.31 102 LYS A C 1
ATOM 764 O O . LYS A 1 102 ? -10.895 -6.383 -10.652 1.00 88.31 102 LYS A O 1
ATOM 769 N N . VAL A 1 103 ? -9.601 -6.279 -12.490 1.00 87.75 103 VAL A N 1
ATOM 770 C CA . VAL A 1 103 ? -8.842 -5.071 -12.123 1.00 87.75 103 VAL A CA 1
ATOM 771 C C . VAL A 1 103 ? -9.759 -3.935 -11.635 1.00 87.75 103 VAL A C 1
ATOM 773 O O . VAL A 1 103 ? -9.559 -3.402 -10.553 1.00 87.75 103 VAL A O 1
ATOM 776 N N . GLN A 1 104 ? -10.850 -3.620 -12.338 1.00 89.94 104 GLN A N 1
ATOM 777 C CA . GLN A 1 104 ? -11.779 -2.549 -11.920 1.00 89.94 104 GLN A CA 1
ATOM 778 C C . GLN A 1 104 ? -12.437 -2.805 -10.552 1.00 89.94 104 GLN A C 1
ATOM 780 O O . GLN A 1 104 ? -12.692 -1.877 -9.780 1.00 89.94 104 GLN A O 1
ATOM 785 N N . SER A 1 105 ? -12.715 -4.073 -10.237 1.00 92.69 105 SER A N 1
ATOM 786 C CA . SER A 1 105 ? -13.296 -4.457 -8.947 1.00 92.69 105 SER A CA 1
ATOM 787 C C . SER A 1 105 ? -12.262 -4.385 -7.822 1.00 92.69 105 SER A C 1
ATOM 789 O O . SER A 1 105 ? -12.612 -4.004 -6.703 1.00 92.69 105 SER A O 1
ATOM 791 N N . ALA A 1 106 ? -10.998 -4.696 -8.120 1.00 91.00 106 ALA A N 1
ATOM 792 C CA . ALA A 1 106 ? -9.893 -4.521 -7.186 1.00 91.00 106 ALA A CA 1
ATOM 793 C C . ALA A 1 106 ? -9.607 -3.034 -6.907 1.00 91.00 106 ALA A C 1
ATOM 795 O O . ALA A 1 106 ? -9.494 -2.648 -5.743 1.00 91.00 106 ALA A O 1
ATOM 796 N N . ASP A 1 107 ? -9.603 -2.183 -7.942 1.00 92.81 107 ASP A N 1
ATOM 797 C CA . ASP A 1 107 ? -9.471 -0.723 -7.806 1.00 92.81 107 ASP A CA 1
ATOM 798 C C . ASP A 1 107 ? -10.585 -0.150 -6.924 1.00 92.81 107 ASP A C 1
ATOM 800 O O . ASP A 1 107 ? -10.327 0.605 -5.988 1.00 92.81 107 ASP A O 1
ATOM 804 N N . SER A 1 108 ? -11.828 -0.580 -7.162 1.00 95.75 108 SER A N 1
ATOM 805 C CA . SER A 1 108 ? -12.987 -0.150 -6.374 1.00 95.75 108 SER A CA 1
ATOM 806 C C . SER A 1 108 ? -12.860 -0.528 -4.893 1.00 95.75 108 SER A C 1
ATOM 808 O O . SER A 1 108 ? -13.267 0.242 -4.021 1.00 95.75 108 SER A O 1
ATOM 810 N N . ALA A 1 109 ? -12.283 -1.695 -4.588 1.00 96.81 109 ALA A N 1
ATOM 811 C CA . ALA A 1 109 ? -12.029 -2.122 -3.214 1.00 96.81 109 ALA A CA 1
ATOM 812 C C . ALA A 1 109 ? -10.947 -1.260 -2.534 1.00 96.81 109 ALA A C 1
ATOM 814 O O . ALA A 1 109 ? -11.152 -0.822 -1.401 1.00 96.81 109 ALA A O 1
ATOM 815 N N . LEU A 1 110 ? -9.855 -0.932 -3.235 1.00 95.69 110 LEU A N 1
ATOM 816 C CA . LEU A 1 110 ? -8.825 -0.012 -2.731 1.00 95.69 110 LEU A CA 1
ATOM 817 C C . LEU A 1 110 ? -9.355 1.422 -2.564 1.00 95.69 110 LEU A C 1
ATOM 819 O O . LEU A 1 110 ? -9.069 2.077 -1.563 1.00 95.69 110 LEU A O 1
ATOM 823 N N . ARG A 1 111 ? -10.220 1.898 -3.466 1.00 96.88 111 ARG A N 1
ATOM 824 C CA . ARG A 1 111 ? -10.897 3.198 -3.317 1.00 96.88 111 ARG A CA 1
ATOM 825 C C . ARG A 1 111 ? -11.796 3.219 -2.079 1.00 96.88 111 ARG A C 1
ATOM 827 O O . ARG A 1 111 ? -11.816 4.202 -1.340 1.00 96.88 111 ARG A O 1
ATOM 834 N N . ALA A 1 112 ? -12.513 2.126 -1.811 1.00 97.88 112 ALA A N 1
ATOM 835 C CA . ALA A 1 112 ? -13.325 1.988 -0.604 1.00 97.88 112 ALA A CA 1
ATOM 836 C C . ALA A 1 112 ? -12.470 1.971 0.676 1.00 97.88 112 ALA A C 1
ATOM 838 O O . ALA A 1 112 ? -12.848 2.613 1.658 1.00 97.88 112 ALA A O 1
ATOM 839 N N . PHE A 1 113 ? -11.309 1.306 0.649 1.00 98.31 113 PHE A N 1
ATOM 840 C CA . PHE A 1 113 ? -10.313 1.362 1.722 1.00 98.31 113 PHE A CA 1
ATOM 841 C C . PHE A 1 113 ? -9.881 2.811 2.003 1.00 98.31 113 PHE A C 1
ATOM 843 O O . PHE A 1 113 ? -10.002 3.282 3.137 1.00 98.31 113 PHE A O 1
ATOM 850 N N . LEU A 1 114 ? -9.453 3.539 0.964 1.00 97.75 114 LEU A N 1
ATOM 851 C CA . LEU A 1 114 ? -8.990 4.928 1.063 1.00 97.75 114 LEU A CA 1
ATOM 852 C C . LEU A 1 114 ? -10.081 5.862 1.599 1.00 97.75 114 LEU A C 1
ATOM 854 O O . LEU A 1 114 ? -9.833 6.666 2.497 1.00 97.75 114 LEU A O 1
ATOM 858 N N . ASN A 1 115 ? -11.315 5.714 1.122 1.00 97.31 115 ASN A N 1
ATOM 859 C CA . ASN A 1 115 ? -12.444 6.493 1.623 1.00 97.31 115 ASN A CA 1
ATOM 860 C C . ASN A 1 115 ? -12.718 6.204 3.104 1.00 97.31 115 ASN A C 1
ATOM 862 O O . ASN A 1 115 ? -12.987 7.121 3.880 1.00 97.31 115 ASN A O 1
ATOM 866 N N . HIS A 1 116 ? -12.633 4.940 3.521 1.00 96.69 116 HIS A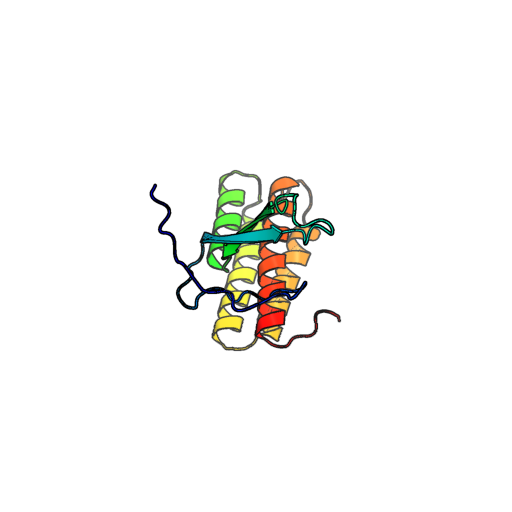 N 1
ATOM 867 C CA . HIS A 1 116 ? -12.868 4.570 4.912 1.00 96.69 116 HIS A CA 1
ATOM 868 C C . HIS A 1 116 ? -11.823 5.126 5.866 1.00 96.69 116 HIS A C 1
ATOM 870 O O . HIS A 1 116 ? -12.189 5.575 6.953 1.00 96.69 116 HIS A O 1
ATOM 876 N N . ILE A 1 117 ? -10.551 5.103 5.474 1.00 96.06 117 ILE A N 1
ATOM 877 C CA . ILE A 1 117 ? -9.488 5.637 6.317 1.00 96.06 117 ILE A CA 1
ATOM 878 C C . ILE A 1 117 ? -9.454 7.169 6.288 1.00 96.06 117 ILE A C 1
ATOM 880 O O . ILE A 1 117 ? -9.251 7.796 7.325 1.00 96.06 117 ILE A O 1
ATOM 884 N N . SER A 1 118 ? -9.756 7.787 5.140 1.00 95.75 118 SER A N 1
ATOM 885 C CA . SER A 1 118 ? -9.885 9.243 5.004 1.00 95.75 118 SER A CA 1
ATOM 886 C C . SER A 1 118 ? -11.012 9.807 5.877 1.00 95.75 118 SER A C 1
ATOM 888 O O . SER A 1 118 ? -10.826 10.817 6.554 1.00 95.75 118 SER A O 1
ATOM 890 N N . ASN A 1 119 ? -12.144 9.106 5.957 1.00 95.25 119 ASN A N 1
ATOM 891 C CA . ASN A 1 119 ? -13.294 9.525 6.764 1.00 95.25 119 ASN A CA 1
ATOM 892 C C . ASN A 1 119 ? -13.214 9.095 8.237 1.00 95.25 119 ASN A C 1
ATOM 894 O O . ASN A 1 119 ? -14.103 9.427 9.021 1.00 95.25 119 ASN A O 1
ATOM 898 N N . ALA A 1 120 ? -12.196 8.326 8.631 1.00 95.12 120 ALA A N 1
ATOM 899 C CA . ALA A 1 120 ? -12.010 7.959 10.025 1.00 95.12 120 ALA A CA 1
ATOM 900 C C . ALA A 1 120 ? -11.526 9.168 10.842 1.00 95.12 120 ALA A C 1
ATOM 902 O O . ALA A 1 120 ? -10.610 9.895 10.437 1.00 95.12 120 ALA A O 1
ATOM 903 N N . ASP A 1 121 ? -12.169 9.366 11.993 1.00 95.00 121 ASP A N 1
ATOM 904 C CA . ASP A 1 121 ? -11.806 10.383 12.974 1.00 95.00 121 ASP A CA 1
ATOM 905 C C . ASP A 1 121 ? -10.562 9.982 13.789 1.00 95.00 121 ASP A C 1
ATOM 907 O O . ASP A 1 121 ? -10.112 8.832 13.769 1.00 95.00 121 ASP A O 1
ATOM 911 N N . SER A 1 122 ? -10.034 10.940 14.553 1.00 93.31 122 SER A N 1
ATOM 912 C CA . SER A 1 122 ? -8.836 10.762 15.380 1.00 93.31 122 SER A CA 1
ATOM 913 C C . SER A 1 122 ? -9.005 9.790 16.553 1.00 93.31 122 SER A C 1
ATOM 915 O O . SER A 1 122 ? -8.006 9.361 17.122 1.00 93.31 122 SER A O 1
ATOM 917 N N . LYS A 1 123 ? -10.238 9.418 16.926 1.00 93.50 123 LYS A N 1
ATOM 918 C CA . LYS A 1 123 ? -10.495 8.388 17.950 1.00 93.50 123 LYS A CA 1
ATOM 919 C C . LYS A 1 123 ? -10.371 6.983 17.371 1.00 93.50 123 LYS A C 1
ATOM 921 O O . LYS A 1 123 ? -10.195 6.021 18.113 1.00 93.50 123 LYS A O 1
ATOM 926 N N . ARG A 1 124 ? -10.524 6.848 16.053 1.00 94.44 124 ARG A N 1
ATOM 927 C CA . ARG A 1 124 ? -10.517 5.563 15.346 1.00 94.44 124 ARG A CA 1
ATOM 928 C C . ARG A 1 124 ? -9.206 5.272 14.639 1.00 94.44 124 ARG A C 1
ATOM 930 O O . ARG A 1 124 ? -8.929 4.092 14.421 1.00 94.44 124 ARG A O 1
ATOM 937 N N . VAL A 1 125 ? -8.458 6.302 14.253 1.00 97.19 125 VAL A N 1
ATOM 938 C CA . VAL A 1 125 ? -7.149 6.178 13.609 1.00 97.19 125 VAL A CA 1
ATOM 939 C C . VAL A 1 125 ? -6.259 7.373 13.953 1.00 97.19 125 VAL A C 1
ATOM 941 O O . VAL A 1 125 ? -6.713 8.518 13.930 1.00 97.19 125 VAL A O 1
ATOM 944 N N . SER A 1 126 ? -4.984 7.129 14.251 1.00 97.38 126 SER A N 1
ATOM 945 C CA . SER A 1 126 ? -4.000 8.203 14.403 1.00 97.38 126 SER A CA 1
ATOM 946 C C . SER A 1 126 ? -3.691 8.862 13.051 1.00 97.38 126 SER A C 1
ATOM 948 O O . SER A 1 126 ? -3.849 8.255 11.989 1.00 97.38 126 SER A O 1
ATOM 950 N N . ALA A 1 127 ? -3.227 10.114 13.066 1.00 96.56 127 ALA A N 1
ATOM 951 C CA . ALA A 1 127 ? -2.837 10.809 11.835 1.00 96.56 127 ALA A CA 1
ATOM 952 C C . ALA A 1 127 ? -1.692 10.087 11.099 1.00 96.56 127 ALA A C 1
ATOM 954 O O . ALA A 1 127 ? -1.702 10.000 9.873 1.00 96.56 127 ALA A O 1
ATOM 955 N N . GLU A 1 128 ? -0.747 9.523 11.852 1.00 95.19 128 GLU A N 1
ATOM 956 C CA . GLU A 1 128 ? 0.387 8.767 11.319 1.00 95.19 128 GLU A CA 1
ATOM 957 C C . GLU A 1 128 ? -0.059 7.457 10.659 1.00 95.19 128 GLU A C 1
ATOM 959 O O . GLU A 1 128 ? 0.264 7.216 9.495 1.00 95.19 128 GLU A O 1
ATOM 964 N N . ALA A 1 129 ? -0.887 6.659 11.345 1.00 94.88 129 ALA A N 1
ATOM 965 C CA . ALA A 1 129 ? -1.432 5.423 10.788 1.00 94.88 129 ALA A CA 1
ATOM 966 C C . ALA A 1 129 ? -2.261 5.702 9.529 1.00 94.88 129 ALA A C 1
ATOM 968 O O . ALA A 1 129 ? -2.150 4.992 8.531 1.00 94.88 129 ALA A O 1
ATOM 969 N N . LYS A 1 130 ? -3.050 6.782 9.544 1.00 96.88 130 LYS A N 1
ATOM 970 C CA . LYS A 1 130 ? -3.830 7.235 8.391 1.00 96.88 130 LYS A CA 1
ATOM 971 C C . LYS A 1 130 ? -2.943 7.564 7.192 1.00 96.88 130 LYS A C 1
ATOM 973 O O . LYS A 1 130 ? -3.233 7.091 6.096 1.00 96.88 130 LYS A O 1
ATOM 978 N N . ALA A 1 131 ? -1.873 8.332 7.391 1.00 94.38 131 ALA A N 1
ATOM 979 C CA . ALA A 1 131 ? -0.942 8.693 6.324 1.00 94.38 131 ALA A CA 1
ATOM 980 C C . ALA A 1 131 ? -0.206 7.464 5.763 1.00 94.38 131 ALA A C 1
ATOM 982 O O . ALA A 1 131 ? -0.174 7.272 4.548 1.00 94.38 131 ALA A O 1
ATOM 983 N N . ALA A 1 132 ? 0.319 6.600 6.635 1.00 92.19 132 ALA A N 1
ATOM 984 C CA . ALA A 1 132 ? 1.062 5.406 6.236 1.00 92.19 132 ALA A CA 1
ATOM 985 C C . ALA A 1 132 ? 0.193 4.413 5.444 1.00 92.19 132 ALA A C 1
ATOM 987 O O . ALA A 1 132 ? 0.583 3.937 4.377 1.00 92.19 132 ALA A O 1
ATOM 988 N N . LEU A 1 133 ? -1.016 4.129 5.936 1.00 95.75 133 LEU A N 1
ATOM 989 C CA . LEU A 1 133 ? -1.949 3.213 5.281 1.00 95.75 133 LEU A CA 1
ATOM 990 C C . LEU A 1 133 ? -2.501 3.786 3.968 1.00 95.75 133 LEU A C 1
ATOM 992 O O . LEU A 1 133 ? -2.669 3.040 3.003 1.00 95.75 133 LEU A O 1
ATOM 996 N N . ALA A 1 134 ? -2.753 5.098 3.902 1.00 94.88 134 ALA A N 1
ATOM 997 C CA . ALA A 1 134 ? -3.161 5.752 2.661 1.00 94.88 134 ALA A CA 1
ATOM 998 C C . ALA A 1 134 ? -2.056 5.700 1.596 1.00 94.88 134 ALA A C 1
ATOM 1000 O O . ALA A 1 134 ? -2.356 5.426 0.434 1.00 94.88 134 ALA A O 1
ATOM 1001 N N . ALA A 1 135 ? -0.792 5.903 1.981 1.00 90.75 135 ALA A N 1
ATOM 1002 C CA . ALA A 1 135 ? 0.342 5.810 1.065 1.00 90.75 135 ALA A CA 1
ATOM 1003 C C . ALA A 1 135 ? 0.452 4.406 0.447 1.00 90.75 135 ALA A C 1
ATOM 1005 O O . ALA A 1 135 ? 0.463 4.279 -0.775 1.00 90.75 135 ALA A O 1
ATOM 1006 N N . LEU A 1 136 ? 0.426 3.350 1.269 1.00 90.19 136 LEU A N 1
ATOM 1007 C CA . LEU A 1 136 ? 0.484 1.963 0.788 1.00 90.19 136 LEU A CA 1
ATOM 1008 C C . LEU A 1 136 ? -0.683 1.615 -0.146 1.00 90.19 136 LEU A C 1
ATOM 1010 O O . LEU A 1 136 ? -0.476 1.051 -1.221 1.00 90.19 136 LEU A O 1
ATOM 1014 N N . ALA A 1 137 ? -1.911 1.970 0.244 1.00 92.81 137 ALA A N 1
ATOM 1015 C CA . ALA A 1 137 ? -3.094 1.701 -0.569 1.00 92.81 137 ALA A CA 1
ATOM 1016 C C . ALA A 1 137 ? -3.077 2.469 -1.900 1.00 92.81 137 ALA A C 1
ATOM 1018 O O . ALA A 1 137 ? -3.499 1.922 -2.917 1.00 92.81 137 ALA A O 1
ATOM 1019 N N . THR A 1 138 ? -2.551 3.698 -1.911 1.00 90.44 138 THR A N 1
ATOM 1020 C CA . THR A 1 138 ? -2.397 4.503 -3.133 1.00 90.44 138 THR A CA 1
ATOM 1021 C C . THR A 1 138 ? -1.365 3.885 -4.071 1.00 90.44 138 THR A C 1
ATOM 1023 O O . THR A 1 138 ? -1.651 3.726 -5.252 1.00 90.44 138 THR A O 1
ATOM 1026 N N . THR A 1 139 ? -0.208 3.451 -3.559 1.00 85.94 139 THR A N 1
ATOM 1027 C CA . THR A 1 139 ? 0.813 2.774 -4.376 1.00 85.94 139 THR A CA 1
ATOM 1028 C C . THR A 1 139 ? 0.259 1.507 -5.031 1.00 85.94 139 THR A C 1
ATOM 1030 O O . THR A 1 139 ? 0.444 1.302 -6.229 1.00 85.94 139 THR A O 1
ATOM 1033 N N . LEU A 1 140 ? -0.483 0.685 -4.278 1.00 86.31 140 LEU A N 1
ATOM 1034 C CA . LEU A 1 140 ? -1.143 -0.505 -4.827 1.00 86.31 140 LEU A CA 1
ATOM 1035 C C . LEU A 1 140 ? -2.201 -0.152 -5.874 1.00 86.31 140 LEU A C 1
ATOM 1037 O O . LEU A 1 140 ? -2.325 -0.850 -6.878 1.00 86.31 140 LEU A O 1
ATOM 1041 N N . GLN A 1 141 ? -2.961 0.919 -5.650 1.00 88.56 141 GLN A N 1
ATOM 1042 C CA . GLN A 1 141 ? -3.977 1.370 -6.592 1.00 88.56 141 GLN A CA 1
ATOM 1043 C C . GLN A 1 141 ? -3.352 1.837 -7.913 1.00 88.56 141 GLN A C 1
ATOM 1045 O O . GLN A 1 141 ? -3.833 1.447 -8.975 1.00 88.56 141 GLN A O 1
ATOM 1050 N N . SER A 1 142 ? -2.268 2.615 -7.861 1.00 84.25 142 SER A N 1
ATOM 1051 C CA . SER A 1 142 ? -1.540 3.056 -9.056 1.00 84.25 142 SER A CA 1
ATOM 1052 C C . SER A 1 142 ? -0.970 1.873 -9.836 1.00 84.25 142 SER A C 1
ATOM 1054 O O . SER A 1 142 ? -1.254 1.742 -11.024 1.00 84.25 142 SER A O 1
ATOM 1056 N N . ALA A 1 143 ? -0.276 0.951 -9.157 1.00 79.38 143 ALA A N 1
ATOM 1057 C CA . ALA A 1 143 ? 0.293 -0.241 -9.789 1.00 79.38 143 ALA A CA 1
ATOM 1058 C C . ALA A 1 143 ? -0.780 -1.105 -10.476 1.00 79.38 143 ALA A C 1
ATOM 1060 O O . ALA A 1 143 ? -0.582 -1.625 -11.574 1.00 79.38 143 ALA A O 1
ATOM 1061 N N . LEU A 1 144 ? -1.952 -1.227 -9.848 1.00 82.31 144 LEU A N 1
ATOM 1062 C CA . LEU A 1 144 ? -3.085 -1.957 -10.403 1.00 82.31 144 LEU A CA 1
ATOM 1063 C C . LEU A 1 144 ? -3.648 -1.284 -11.669 1.00 82.31 144 LEU A C 1
ATOM 1065 O O . LEU A 1 144 ? -4.010 -1.971 -12.625 1.00 82.31 144 LEU A O 1
ATOM 1069 N N . ARG A 1 145 ? -3.731 0.050 -11.689 1.00 81.00 145 ARG A N 1
ATOM 1070 C CA . ARG A 1 145 ? -4.231 0.802 -12.849 1.00 81.00 145 ARG A CA 1
ATOM 1071 C C . ARG A 1 145 ? -3.275 0.732 -14.031 1.00 81.00 145 ARG A C 1
ATOM 1073 O O . ARG A 1 145 ? -3.728 0.471 -15.144 1.00 81.00 145 ARG A O 1
ATOM 1080 N N . GLU A 1 146 ? -1.981 0.890 -13.770 1.00 75.06 146 GLU A N 1
ATOM 1081 C CA . GLU A 1 146 ? -0.918 0.784 -14.772 1.00 75.06 146 GLU A CA 1
ATOM 1082 C C . GLU A 1 146 ? -0.865 -0.622 -15.383 1.00 75.06 146 GLU A C 1
ATOM 1084 O O . GLU A 1 146 ? -0.900 -0.764 -16.603 1.00 75.06 146 GLU A O 1
ATOM 1089 N N . GLY A 1 147 ? -0.880 -1.671 -14.552 1.00 67.81 147 GLY A N 1
ATOM 1090 C CA . GLY A 1 147 ? -0.848 -3.059 -15.026 1.00 67.81 147 GLY A CA 1
ATOM 1091 C C . GLY A 1 147 ? -2.149 -3.537 -15.683 1.00 67.81 147 GLY A C 1
ATOM 1092 O O . GLY A 1 147 ? -2.130 -4.460 -16.494 1.00 67.81 147 GLY A O 1
ATOM 1093 N N . GLY A 1 148 ? -3.287 -2.927 -15.343 1.00 64.69 148 GLY A N 1
ATOM 1094 C CA . GLY A 1 148 ? -4.607 -3.322 -15.837 1.00 64.69 148 GLY A CA 1
ATOM 1095 C C . GLY A 1 148 ? -5.202 -2.427 -16.924 1.00 64.69 148 GLY A C 1
ATOM 1096 O O . GLY A 1 148 ? -6.361 -2.629 -17.288 1.00 64.69 148 GLY A O 1
ATOM 1097 N N . GLY A 1 149 ? -4.461 -1.426 -17.410 1.00 58.25 149 GLY A N 1
ATOM 1098 C CA . GLY A 1 149 ? -4.934 -0.494 -18.439 1.00 58.25 149 GLY A CA 1
ATOM 1099 C C . GLY A 1 149 ? -6.126 0.367 -18.003 1.00 58.25 149 GLY A C 1
ATOM 1100 O O . GLY A 1 149 ? -6.939 0.767 -18.837 1.00 58.25 149 GLY A O 1
ATOM 1101 N N . ILE A 1 150 ? -6.271 0.634 -16.700 1.00 58.88 150 ILE A N 1
ATOM 1102 C CA . ILE A 1 150 ? -7.303 1.544 -16.189 1.00 58.88 150 ILE A CA 1
ATOM 1103 C C . ILE A 1 150 ? -6.754 2.976 -16.287 1.00 58.88 150 ILE A C 1
ATOM 1105 O O . ILE A 1 150 ? -5.710 3.250 -15.695 1.00 58.88 150 ILE A O 1
ATOM 1109 N N . PRO A 1 151 ? -7.435 3.909 -16.981 1.00 53.72 151 PRO A N 1
ATOM 1110 C CA . PRO A 1 151 ? -7.009 5.305 -17.035 1.00 53.72 151 PRO A CA 1
ATOM 1111 C C . PRO A 1 151 ? -6.899 5.906 -15.629 1.00 53.72 151 PRO A C 1
ATOM 1113 O O . PRO A 1 151 ? -7.767 5.670 -14.787 1.00 53.72 151 PRO A O 1
ATOM 1116 N N . ALA A 1 152 ? -5.855 6.704 -15.386 1.00 52.12 152 ALA A N 1
ATOM 1117 C CA . ALA A 1 152 ? -5.595 7.305 -14.077 1.00 52.12 152 ALA A CA 1
ATOM 1118 C C . ALA A 1 152 ? -6.716 8.253 -13.592 1.00 52.12 152 ALA A C 1
ATOM 1120 O O . ALA A 1 152 ? -6.847 8.442 -12.383 1.00 52.12 152 ALA A O 1
ATOM 1121 N N . ASP A 1 153 ? -7.580 8.738 -14.493 1.00 46.12 153 ASP A N 1
ATOM 1122 C CA . ASP A 1 153 ? -8.640 9.704 -14.197 1.00 46.12 153 ASP A CA 1
ATOM 1123 C C . ASP A 1 153 ? -10.051 9.211 -14.572 1.00 46.12 153 ASP A C 1
ATOM 1125 O O . ASP A 1 153 ? -10.364 8.975 -15.743 1.00 46.12 153 ASP A O 1
ATOM 1129 N N . ARG A 1 154 ? -10.914 9.117 -13.549 1.00 39.72 154 ARG A N 1
ATOM 1130 C CA . ARG A 1 154 ? -12.375 9.314 -13.600 1.00 39.72 154 ARG A CA 1
ATOM 1131 C C . ARG A 1 154 ? -12.898 9.840 -12.263 1.00 39.72 154 ARG A C 1
ATOM 1133 O O . ARG A 1 154 ? -12.635 9.199 -11.205 1.00 39.72 154 ARG A O 1
#